Protein AF-A0A2T5U0P4-F1 (afdb_monomer_lite)

Radius of gyration: 14.11 Å; chains: 1; bounding box: 39×21×44 Å

Secondary structure (DSSP, 8-state):
-HHHHHHHHHHHHHHHH--HHHHHHHHHHHHHSEEEHHHHHHHHHHHS--SSPPTT--HHHHHHHHHHTTSEEEEE-TTS-EEEEE-HHHHHHHHHHHHTT--S----

Organism: NCBI:txid185950

pLDDT: mean 82.93, std 9.9, range [53.56, 93.88]

Foldseek 3Di:
DVVVVVLLVLLVVCVVPAALLLLVVLVVLVVVQKAFPVVSVVSCVVRVDDDDDDPCSDSCNNVCSCVVSQQKDWDADPVRTIMIHGDPSNVVSNVSCVVVVPDSDGHD

Sequence (108 aa):
MAAVQAMLARHEQHYRIIYGSQLAFLRHLNVAIVAPVQNARYFFDTFGTKPPPIPTYTYENWLSFLINTFDIEKYVAPDGQEMFRLTPTGKAFLMWATEQSVPDQKPF

Structure (mmCIF, N/CA/C/O backbone):
data_AF-A0A2T5U0P4-F1
#
_entry.id   AF-A0A2T5U0P4-F1
#
loop_
_atom_site.group_PDB
_atom_site.id
_atom_site.type_symbol
_atom_site.label_atom_id
_atom_site.label_alt_id
_atom_site.label_comp_id
_atom_site.label_asym_id
_atom_site.label_entity_id
_atom_site.label_seq_id
_atom_site.pdbx_PDB_ins_code
_atom_site.Cartn_x
_atom_site.Cartn_y
_atom_site.Cartn_z
_atom_site.occupancy
_atom_site.B_iso_or_equiv
_atom_site.auth_seq_id
_atom_site.auth_comp_id
_atom_site.auth_asym_id
_atom_site.auth_atom_id
_atom_site.pdbx_PDB_model_num
ATOM 1 N N . MET A 1 1 ? -8.289 7.506 -25.149 1.00 62.62 1 MET A N 1
ATOM 2 C CA . MET A 1 1 ? -7.131 6.579 -25.110 1.00 62.62 1 MET A CA 1
ATOM 3 C C . MET A 1 1 ? -5.932 7.129 -24.328 1.00 62.62 1 MET A C 1
ATOM 5 O O . MET A 1 1 ? -5.339 6.359 -23.587 1.00 62.62 1 MET A O 1
ATOM 9 N N . ALA A 1 2 ? -5.609 8.430 -24.390 1.00 75.50 2 ALA A N 1
ATOM 10 C CA . ALA A 1 2 ? -4.471 9.011 -23.651 1.00 75.50 2 ALA A CA 1
ATOM 11 C C . ALA A 1 2 ? -4.543 8.864 -22.111 1.00 75.50 2 ALA A C 1
ATOM 13 O O . ALA A 1 2 ? -3.536 8.560 -21.481 1.00 75.50 2 ALA A O 1
ATOM 14 N N . ALA A 1 3 ? -5.728 9.009 -21.505 1.00 77.44 3 ALA A N 1
ATOM 15 C CA . ALA A 1 3 ? -5.894 8.912 -20.048 1.00 77.44 3 ALA A CA 1
ATOM 16 C C . ALA A 1 3 ? -5.589 7.509 -19.483 1.00 77.44 3 ALA A C 1
ATOM 18 O O . ALA A 1 3 ? -4.978 7.390 -18.425 1.00 77.44 3 ALA A O 1
ATOM 19 N N . VAL A 1 4 ? -5.961 6.450 -20.213 1.00 79.25 4 VAL A N 1
ATOM 20 C CA . VAL A 1 4 ? -5.679 5.060 -19.812 1.00 79.25 4 VAL A CA 1
ATOM 21 C C . VAL A 1 4 ? -4.175 4.790 -19.857 1.00 79.25 4 VAL A C 1
ATOM 23 O O . VAL A 1 4 ? -3.624 4.234 -18.916 1.00 79.25 4 VAL A O 1
ATOM 26 N N . GLN A 1 5 ? -3.491 5.253 -20.906 1.00 80.00 5 GLN A N 1
ATOM 27 C CA . GLN A 1 5 ? -2.038 5.107 -21.038 1.00 80.00 5 GLN A CA 1
ATOM 28 C C . GLN A 1 5 ? -1.277 5.866 -19.940 1.00 80.00 5 GLN A C 1
ATOM 30 O O . GLN A 1 5 ? -0.333 5.331 -19.364 1.00 80.00 5 GLN A O 1
ATOM 35 N N . ALA A 1 6 ? -1.726 7.073 -19.583 1.00 83.50 6 ALA A N 1
ATOM 36 C CA . ALA A 1 6 ? -1.146 7.832 -18.474 1.00 83.50 6 ALA A CA 1
ATOM 37 C C . ALA A 1 6 ? -1.313 7.115 -17.121 1.00 83.50 6 ALA A C 1
ATOM 39 O O . ALA A 1 6 ? -0.390 7.102 -16.307 1.00 83.50 6 ALA A O 1
ATOM 40 N N . MET A 1 7 ? -2.467 6.481 -16.892 1.00 81.75 7 MET A N 1
ATOM 41 C CA . MET A 1 7 ? -2.719 5.685 -15.688 1.00 81.75 7 MET A CA 1
ATOM 42 C C . MET A 1 7 ? -1.810 4.450 -15.616 1.00 81.75 7 MET A C 1
ATOM 44 O O . MET A 1 7 ? -1.197 4.207 -14.579 1.00 81.75 7 MET A O 1
ATOM 48 N N . LEU A 1 8 ? -1.671 3.705 -16.718 1.00 84.19 8 LEU A N 1
ATOM 49 C CA . LEU A 1 8 ? -0.789 2.534 -16.784 1.00 84.19 8 LEU A CA 1
ATOM 50 C C . LEU A 1 8 ? 0.676 2.912 -16.536 1.00 84.19 8 LEU A C 1
ATOM 52 O O . LEU A 1 8 ? 1.344 2.266 -15.733 1.00 84.19 8 LEU A O 1
ATOM 56 N N . ALA A 1 9 ? 1.153 3.998 -17.152 1.00 85.94 9 ALA A N 1
ATOM 57 C CA . ALA A 1 9 ? 2.508 4.502 -16.935 1.00 85.94 9 ALA A CA 1
ATOM 58 C C . ALA A 1 9 ? 2.753 4.886 -15.466 1.00 85.94 9 ALA A C 1
ATOM 60 O O . ALA A 1 9 ? 3.822 4.616 -14.919 1.00 85.94 9 ALA A O 1
ATOM 61 N N . ARG A 1 10 ? 1.750 5.470 -14.795 1.00 86.31 10 ARG A N 1
ATOM 62 C CA . ARG A 1 10 ? 1.825 5.777 -13.362 1.00 86.31 10 ARG A CA 1
ATOM 63 C C . ARG A 1 10 ? 1.901 4.512 -12.508 1.00 86.31 10 ARG A C 1
ATOM 65 O O . ARG A 1 10 ? 2.723 4.461 -11.598 1.00 86.31 10 ARG A O 1
ATOM 72 N N . HIS A 1 11 ? 1.091 3.493 -12.797 1.00 87.19 11 HIS A N 1
ATOM 73 C CA . HIS A 1 11 ? 1.164 2.219 -12.077 1.00 87.19 11 HIS A CA 1
ATOM 74 C C . HIS A 1 11 ? 2.514 1.530 -12.276 1.00 87.19 11 HIS A C 1
ATOM 76 O O . HIS A 1 11 ? 3.082 1.018 -11.318 1.00 87.19 11 HIS A O 1
ATOM 82 N N . GLU A 1 12 ? 3.079 1.582 -13.481 1.00 86.56 12 GLU A N 1
ATOM 83 C CA . GLU A 1 12 ? 4.413 1.046 -13.734 1.00 86.56 12 GLU A CA 1
ATOM 84 C C . GLU A 1 12 ? 5.490 1.797 -12.936 1.00 86.56 12 GLU A C 1
ATOM 86 O O . GLU A 1 12 ? 6.364 1.174 -12.330 1.00 86.56 12 GLU A O 1
ATOM 91 N N . GLN A 1 13 ? 5.413 3.130 -12.874 1.00 86.69 13 GLN A N 1
ATOM 92 C CA . GLN A 1 13 ? 6.310 3.938 -12.044 1.00 86.69 13 GLN A CA 1
ATOM 93 C C . GLN A 1 13 ? 6.173 3.603 -10.558 1.00 86.69 13 GLN A C 1
ATOM 95 O O . GLN A 1 13 ? 7.187 3.371 -9.904 1.00 86.69 13 GLN A O 1
ATOM 100 N N . HIS A 1 14 ? 4.940 3.522 -10.046 1.00 85.56 14 HIS A N 1
ATOM 101 C CA . HIS A 1 14 ? 4.662 3.107 -8.669 1.00 85.56 14 HIS A CA 1
ATOM 102 C C . HIS A 1 14 ? 5.232 1.717 -8.402 1.00 85.56 14 HIS A C 1
ATOM 104 O O . HIS A 1 14 ? 5.923 1.516 -7.409 1.00 85.56 14 HIS A O 1
ATOM 110 N N . TYR A 1 15 ? 5.026 0.773 -9.321 1.00 85.88 15 TYR A N 1
ATOM 111 C CA . TYR A 1 15 ? 5.585 -0.559 -9.194 1.00 85.88 15 TYR A CA 1
ATOM 112 C C . TYR A 1 15 ? 7.101 -0.499 -9.095 1.00 85.88 15 TYR A C 1
ATOM 114 O O . TYR A 1 15 ? 7.648 -1.093 -8.185 1.00 85.88 15 TYR A O 1
ATOM 122 N N . ARG A 1 16 ? 7.815 0.234 -9.951 1.00 84.75 16 ARG A N 1
ATOM 123 C CA . ARG A 1 16 ? 9.292 0.287 -9.910 1.00 84.75 16 ARG A CA 1
ATOM 124 C C . ARG A 1 16 ? 9.866 0.726 -8.561 1.00 84.75 16 ARG A C 1
ATOM 126 O O . ARG A 1 16 ? 10.961 0.284 -8.230 1.00 84.75 16 ARG A O 1
ATOM 133 N N . ILE A 1 17 ? 9.140 1.551 -7.812 1.00 84.44 17 ILE A N 1
ATOM 134 C CA . ILE A 1 17 ? 9.598 2.124 -6.540 1.00 84.44 17 ILE A CA 1
ATOM 135 C C . ILE A 1 17 ? 8.937 1.496 -5.306 1.00 84.44 17 ILE A C 1
ATOM 137 O O . ILE A 1 17 ? 9.419 1.726 -4.202 1.00 84.44 17 ILE A O 1
ATOM 141 N N . ILE A 1 18 ? 7.855 0.722 -5.474 1.00 85.75 18 ILE A N 1
ATOM 142 C CA . ILE A 1 18 ? 7.209 0.024 -4.362 1.00 85.75 18 ILE A CA 1
ATOM 143 C C . ILE A 1 18 ? 8.034 -1.185 -3.939 1.00 85.75 18 ILE A C 1
ATOM 145 O O . ILE A 1 18 ? 8.534 -1.968 -4.760 1.00 85.75 18 ILE A O 1
ATOM 149 N N . TYR A 1 19 ? 8.093 -1.343 -2.632 1.00 84.94 19 TYR A N 1
ATOM 150 C CA . TYR A 1 19 ? 8.755 -2.430 -1.959 1.00 84.94 19 TYR A CA 1
ATOM 151 C C . TYR A 1 19 ? 7.878 -3.697 -1.889 1.00 84.94 19 TYR A C 1
ATOM 153 O O . TYR A 1 19 ? 6.646 -3.638 -1.917 1.00 84.94 19 TYR A O 1
ATOM 161 N N . GLY A 1 20 ? 8.491 -4.877 -1.809 1.00 83.31 20 GLY A N 1
ATOM 162 C CA . GLY A 1 20 ? 7.800 -6.167 -1.718 1.00 83.31 20 GLY A CA 1
ATOM 163 C C . GLY A 1 20 ? 6.963 -6.278 -0.447 1.00 83.31 20 GLY A C 1
ATOM 164 O O . GLY A 1 20 ? 5.810 -6.707 -0.488 1.00 83.31 20 GLY A O 1
ATOM 165 N N . SER A 1 21 ? 7.502 -5.797 0.672 1.00 85.31 21 SER A N 1
ATOM 166 C CA . SER A 1 21 ? 6.783 -5.680 1.947 1.00 85.31 21 SER A CA 1
ATOM 167 C C . SER A 1 21 ? 5.534 -4.788 1.858 1.00 85.31 21 SER A C 1
ATOM 169 O O . SER A 1 21 ? 4.479 -5.127 2.399 1.00 85.31 21 SER A O 1
ATOM 171 N N . GLN A 1 22 ? 5.627 -3.672 1.130 1.00 88.25 22 GLN A N 1
ATOM 172 C CA . GLN A 1 22 ? 4.512 -2.761 0.859 1.00 88.25 22 GLN A CA 1
ATOM 173 C C . GLN A 1 22 ? 3.452 -3.444 -0.003 1.00 88.25 22 GLN A C 1
ATOM 175 O O . GLN A 1 22 ? 2.272 -3.423 0.339 1.00 88.25 22 GLN A O 1
ATOM 180 N N . LEU A 1 23 ? 3.867 -4.114 -1.082 1.00 88.19 23 LEU A N 1
ATOM 181 C CA . LEU A 1 23 ? 2.962 -4.849 -1.962 1.00 88.19 23 LEU A CA 1
ATOM 182 C C . LEU A 1 23 ? 2.223 -5.973 -1.216 1.00 88.19 23 LEU A C 1
ATOM 184 O O . LEU A 1 23 ? 1.017 -6.149 -1.403 1.00 88.19 23 LEU A O 1
ATOM 188 N N . ALA A 1 24 ? 2.917 -6.696 -0.334 1.00 87.00 24 ALA A N 1
ATOM 189 C CA . ALA A 1 24 ? 2.318 -7.719 0.519 1.00 87.00 24 ALA A CA 1
ATOM 190 C C . ALA A 1 24 ? 1.247 -7.128 1.450 1.00 87.00 24 ALA A C 1
ATOM 192 O O . ALA A 1 24 ? 0.150 -7.681 1.562 1.00 87.00 24 ALA A O 1
ATOM 193 N N . PHE A 1 25 ? 1.526 -5.972 2.059 1.00 89.50 25 PHE A N 1
ATOM 194 C CA . PHE A 1 25 ? 0.554 -5.281 2.901 1.00 89.50 25 PHE A CA 1
ATOM 195 C C . PHE A 1 25 ? -0.665 -4.785 2.107 1.00 89.50 25 PHE A C 1
ATOM 197 O O . PHE A 1 25 ? -1.801 -4.995 2.535 1.00 89.50 25 PHE A O 1
ATOM 204 N N . LEU A 1 26 ? -0.467 -4.205 0.917 1.00 90.44 26 LEU A N 1
ATOM 205 C CA . LEU A 1 26 ? -1.570 -3.790 0.043 1.00 90.44 26 LEU A CA 1
ATOM 206 C C . LEU A 1 26 ? -2.487 -4.972 -0.306 1.00 90.44 26 LEU A C 1
ATOM 208 O O . LEU A 1 26 ? -3.711 -4.860 -0.235 1.00 90.44 26 LEU A O 1
ATOM 212 N N . ARG A 1 27 ? -1.916 -6.137 -0.627 1.00 88.31 27 ARG A N 1
ATOM 213 C CA . ARG A 1 27 ? -2.696 -7.353 -0.905 1.00 88.31 27 ARG A CA 1
ATOM 214 C C . ARG A 1 27 ? -3.436 -7.871 0.318 1.00 88.31 27 ARG A C 1
ATOM 216 O O . ARG A 1 27 ? -4.581 -8.297 0.187 1.00 88.31 27 ARG A O 1
ATOM 223 N N . HIS A 1 28 ? -2.824 -7.795 1.499 1.00 89.06 28 HIS A N 1
ATOM 224 C CA . HIS A 1 28 ? -3.513 -8.112 2.745 1.00 89.06 28 HIS A CA 1
ATOM 225 C C . HIS A 1 28 ? -4.744 -7.221 2.937 1.00 89.06 28 HIS A C 1
ATOM 227 O O . HIS A 1 28 ? -5.826 -7.739 3.201 1.00 89.06 28 HIS A O 1
ATOM 233 N N . LEU A 1 29 ? -4.619 -5.911 2.709 1.00 90.00 29 LEU A N 1
ATOM 234 C CA . LEU A 1 29 ? -5.754 -4.986 2.759 1.00 90.00 29 LEU A CA 1
ATOM 235 C C . LEU A 1 29 ? -6.814 -5.282 1.691 1.00 90.00 29 LEU A C 1
ATOM 237 O O . LEU A 1 29 ? -7.998 -5.081 1.942 1.00 90.00 29 LEU A O 1
ATOM 241 N N . ASN A 1 30 ? -6.421 -5.782 0.517 1.00 88.56 30 ASN A N 1
ATOM 242 C CA . ASN A 1 30 ? -7.376 -6.182 -0.517 1.00 88.56 30 ASN A CA 1
ATOM 243 C C . ASN A 1 30 ? -8.251 -7.366 -0.079 1.00 88.56 30 ASN A C 1
ATOM 245 O O . ASN A 1 30 ? -9.432 -7.405 -0.408 1.00 88.56 30 ASN A O 1
ATOM 249 N N . VAL A 1 31 ? -7.681 -8.312 0.675 1.00 85.81 31 VAL A N 1
ATOM 250 C CA . VAL A 1 31 ? -8.401 -9.489 1.190 1.00 85.81 31 VAL A CA 1
ATOM 251 C C . VAL A 1 31 ? -9.189 -9.153 2.455 1.00 85.81 31 VAL A C 1
ATOM 253 O O . VAL A 1 31 ? -10.358 -9.507 2.568 1.00 85.81 31 VAL A O 1
ATOM 256 N N . ALA A 1 32 ? -8.561 -8.460 3.406 1.00 81.25 32 ALA A N 1
ATOM 257 C CA . ALA A 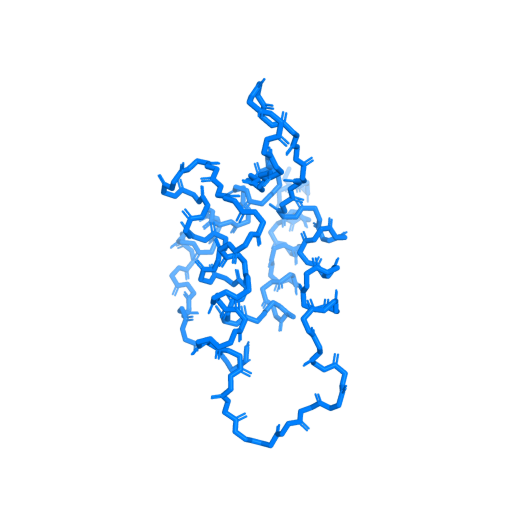1 32 ? -9.154 -8.130 4.699 1.00 81.25 32 ALA A CA 1
ATOM 258 C C . ALA A 1 32 ? -10.152 -6.961 4.628 1.00 81.25 32 ALA A C 1
ATOM 260 O O . ALA A 1 32 ? -10.877 -6.721 5.591 1.00 81.25 32 ALA A O 1
ATOM 261 N N . ILE A 1 33 ? -10.192 -6.227 3.505 1.00 79.88 33 ILE A N 1
ATOM 262 C CA . ILE A 1 33 ? -10.902 -4.953 3.283 1.00 79.88 33 ILE A CA 1
ATOM 263 C C . ILE A 1 33 ? -10.296 -3.804 4.107 1.00 79.88 33 ILE A C 1
ATOM 265 O O . ILE A 1 33 ? -10.109 -2.700 3.588 1.00 79.88 33 ILE A O 1
ATOM 269 N N . VAL A 1 34 ? -9.964 -4.069 5.372 1.00 85.94 34 VAL A N 1
ATOM 270 C CA . VAL A 1 34 ? -9.377 -3.146 6.345 1.00 85.94 34 VAL A CA 1
ATOM 271 C C . VAL A 1 34 ? -8.404 -3.899 7.262 1.00 85.94 34 VAL A C 1
ATOM 273 O O . VAL A 1 34 ? -8.579 -5.092 7.497 1.00 85.94 34 VAL A O 1
ATOM 276 N N . ALA A 1 35 ? -7.390 -3.228 7.811 1.00 88.00 35 ALA A N 1
ATOM 277 C CA . ALA A 1 35 ? -6.506 -3.819 8.822 1.00 88.00 35 ALA A CA 1
ATOM 278 C C . ALA A 1 35 ? -6.107 -2.799 9.897 1.00 88.00 35 ALA A C 1
ATOM 280 O O . ALA A 1 35 ? -5.884 -1.638 9.556 1.00 88.00 35 ALA A O 1
ATOM 281 N N . PRO A 1 36 ? -5.950 -3.203 11.169 1.00 86.81 36 PRO A N 1
ATOM 282 C CA . PRO A 1 36 ? -5.408 -2.335 12.209 1.00 86.81 36 PRO A CA 1
ATOM 283 C C . PRO A 1 36 ? -4.051 -1.750 11.827 1.00 86.81 36 PRO A C 1
ATOM 285 O O . PRO A 1 36 ? -3.226 -2.432 11.216 1.00 86.81 36 PRO A O 1
ATOM 288 N N . VAL A 1 37 ? -3.769 -0.525 12.276 1.00 82.75 37 VAL A N 1
ATOM 289 C CA . VAL A 1 37 ? -2.450 0.110 12.076 1.00 82.75 37 VAL A CA 1
ATOM 290 C C . VAL A 1 37 ? -1.307 -0.778 12.576 1.00 82.75 37 VAL A C 1
ATOM 292 O O . VAL A 1 37 ? -0.246 -0.841 11.961 1.00 82.75 37 VAL A O 1
ATOM 295 N N . GLN A 1 38 ? -1.545 -1.521 13.657 1.00 82.44 38 GLN A N 1
ATOM 296 C CA . GLN A 1 38 ? -0.578 -2.442 14.255 1.00 82.44 38 GLN A CA 1
ATOM 297 C C . GLN A 1 38 ? -0.162 -3.574 13.299 1.00 82.44 38 GLN A C 1
ATOM 299 O O . GLN A 1 38 ? 0.987 -4.010 13.337 1.00 82.44 38 GLN A O 1
ATOM 304 N N . ASN A 1 39 ? -1.045 -4.003 12.388 1.00 84.19 39 ASN A N 1
ATOM 305 C CA . ASN A 1 39 ? -0.723 -5.045 11.411 1.00 84.19 39 ASN A CA 1
ATOM 306 C C . ASN A 1 39 ? 0.295 -4.557 10.378 1.00 84.19 39 ASN A C 1
ATOM 308 O O . ASN A 1 39 ? 1.098 -5.354 9.907 1.00 84.19 39 ASN A O 1
ATOM 312 N N . ALA A 1 40 ? 0.313 -3.264 10.041 1.00 85.88 40 ALA A N 1
ATOM 313 C CA . ALA A 1 40 ? 1.265 -2.719 9.072 1.00 85.88 40 ALA A CA 1
ATOM 314 C C . ALA A 1 40 ? 2.721 -2.939 9.521 1.00 85.88 40 ALA A C 1
ATOM 316 O O . ALA A 1 40 ? 3.590 -3.261 8.709 1.00 85.88 40 ALA A O 1
ATOM 317 N N . ARG A 1 41 ? 2.970 -2.857 10.834 1.00 87.06 41 ARG A N 1
ATOM 318 C CA . ARG A 1 41 ? 4.289 -3.094 11.423 1.00 87.06 41 ARG A CA 1
ATOM 319 C C . ARG A 1 41 ? 4.782 -4.525 11.204 1.00 87.06 41 ARG A C 1
ATOM 321 O O . ARG A 1 41 ? 5.940 -4.714 10.847 1.00 87.06 41 ARG A O 1
ATOM 328 N N . TYR A 1 42 ? 3.892 -5.511 11.324 1.00 86.94 42 TYR A N 1
ATOM 329 C CA . TYR A 1 42 ? 4.217 -6.912 11.050 1.00 86.94 42 TYR A CA 1
ATOM 330 C C . TYR A 1 42 ? 4.759 -7.107 9.627 1.00 86.94 42 TYR A C 1
ATOM 332 O O . TYR A 1 42 ? 5.744 -7.821 9.440 1.00 86.94 42 TYR A O 1
ATOM 340 N N . PHE A 1 43 ? 4.165 -6.449 8.625 1.00 85.56 43 PHE A N 1
ATOM 341 C CA . PHE A 1 43 ? 4.631 -6.558 7.240 1.00 85.56 43 PHE A CA 1
ATOM 342 C C . PHE A 1 43 ? 5.993 -5.898 7.030 1.00 85.56 43 PHE A C 1
ATOM 344 O O . PHE A 1 43 ? 6.847 -6.468 6.350 1.00 85.56 43 PHE A O 1
ATOM 351 N N . PHE A 1 44 ? 6.214 -4.734 7.642 1.00 84.81 44 PHE A N 1
ATOM 352 C CA . PHE A 1 44 ? 7.514 -4.073 7.616 1.00 84.81 44 PHE A CA 1
ATOM 353 C C . PHE A 1 44 ? 8.614 -4.960 8.216 1.00 84.81 44 PHE A C 1
ATOM 355 O O . PHE A 1 44 ? 9.631 -5.185 7.568 1.00 84.81 44 PHE A O 1
ATOM 362 N N . ASP A 1 45 ? 8.398 -5.525 9.406 1.00 82.00 45 ASP A N 1
ATOM 363 C CA . ASP A 1 45 ? 9.429 -6.319 10.086 1.00 82.00 45 ASP A CA 1
ATOM 364 C C . ASP A 1 45 ? 9.664 -7.684 9.395 1.00 82.00 45 ASP A C 1
ATOM 366 O O . ASP A 1 45 ? 10.807 -8.121 9.252 1.00 82.00 45 ASP A O 1
ATOM 370 N N . THR A 1 46 ? 8.598 -8.343 8.917 1.00 76.56 46 THR A N 1
ATOM 371 C CA . THR A 1 46 ? 8.659 -9.701 8.329 1.00 76.56 46 THR A CA 1
ATOM 372 C C . THR A 1 46 ? 9.228 -9.715 6.913 1.00 76.56 46 THR A C 1
ATOM 374 O O . THR A 1 46 ? 9.938 -10.646 6.536 1.00 76.56 46 THR A O 1
ATOM 377 N N . PHE A 1 47 ? 8.908 -8.698 6.111 1.00 68.31 47 PHE A N 1
ATOM 378 C CA . PHE A 1 47 ? 9.277 -8.657 4.694 1.00 68.31 47 PHE A CA 1
ATOM 379 C C . PHE A 1 47 ? 10.340 -7.595 4.379 1.00 68.31 47 PHE A C 1
ATOM 381 O O . PHE A 1 47 ? 10.927 -7.633 3.302 1.00 68.31 47 PHE A O 1
ATOM 388 N N . GLY A 1 48 ? 10.623 -6.671 5.305 1.00 59.56 48 GLY A N 1
ATOM 389 C CA . GLY A 1 48 ? 11.550 -5.552 5.114 1.00 59.56 48 GLY A CA 1
ATOM 390 C C . GLY A 1 48 ? 13.026 -5.846 5.395 1.00 59.56 48 GLY A C 1
ATOM 391 O O . GLY A 1 48 ? 13.832 -4.921 5.381 1.00 59.56 48 GLY A O 1
ATOM 392 N N . THR A 1 49 ? 13.423 -7.096 5.647 1.00 55.72 49 THR A N 1
ATOM 393 C CA . THR A 1 49 ? 14.814 -7.424 6.002 1.00 55.72 49 THR A CA 1
ATOM 394 C C . THR A 1 49 ? 15.438 -8.486 5.093 1.00 55.72 49 THR A C 1
ATOM 396 O O . THR A 1 49 ? 15.281 -9.692 5.251 1.00 55.72 49 THR A O 1
ATOM 399 N N . LYS A 1 50 ? 16.260 -8.014 4.157 1.00 57.94 50 LYS A N 1
ATOM 400 C CA . LYS A 1 50 ? 17.469 -8.696 3.656 1.00 57.94 50 LYS A CA 1
ATOM 401 C C . LYS A 1 50 ? 18.614 -7.659 3.618 1.00 57.94 50 LYS A C 1
ATOM 403 O O . LYS A 1 50 ? 18.371 -6.467 3.471 1.00 57.94 50 LYS A O 1
ATOM 408 N N . PRO A 1 51 ? 19.863 -8.068 3.841 1.00 57.78 51 PRO A N 1
ATOM 409 C CA . PRO A 1 51 ? 20.982 -7.134 3.945 1.00 57.78 51 PRO A CA 1
ATOM 410 C C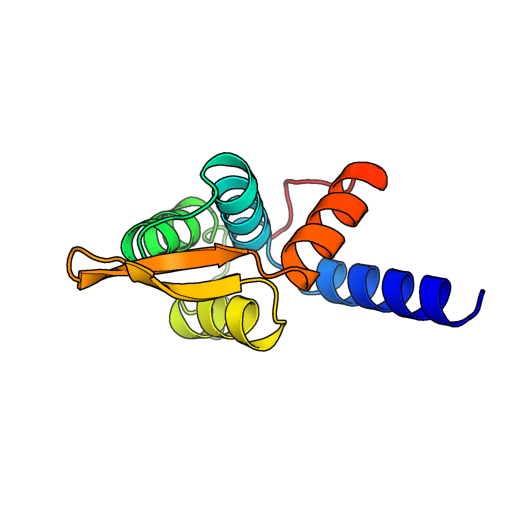 . PRO A 1 51 ? 21.438 -6.580 2.578 1.00 57.78 51 PRO A C 1
ATOM 412 O O . PRO A 1 51 ? 21.269 -7.265 1.565 1.00 57.78 51 PRO A O 1
ATOM 415 N N . PRO A 1 52 ? 22.090 -5.395 2.551 1.00 53.56 52 PRO A N 1
ATOM 416 C CA . PRO A 1 52 ? 22.412 -4.525 3.690 1.00 53.56 52 PRO A CA 1
ATOM 417 C C . PRO A 1 52 ? 21.292 -3.511 4.026 1.00 53.56 52 PRO A C 1
ATOM 419 O O . PRO A 1 52 ? 20.525 -3.131 3.143 1.00 53.56 52 PRO A O 1
ATOM 422 N N . PRO A 1 53 ? 21.201 -3.044 5.289 1.00 58.72 53 PRO A N 1
ATOM 423 C CA . PRO A 1 53 ? 20.194 -2.072 5.711 1.00 58.72 53 PRO A CA 1
ATOM 424 C C . PRO A 1 53 ? 20.397 -0.733 4.994 1.00 58.72 53 PRO A C 1
ATOM 426 O O . PRO A 1 53 ? 21.426 -0.077 5.155 1.00 58.72 53 PRO A O 1
ATOM 429 N N . ILE A 1 54 ? 19.404 -0.321 4.207 1.00 62.69 54 ILE A N 1
ATOM 430 C CA . ILE A 1 54 ? 19.353 1.012 3.605 1.00 62.69 54 ILE A CA 1
ATOM 431 C C . ILE A 1 54 ? 18.938 1.989 4.722 1.00 62.69 54 ILE A C 1
ATOM 433 O O . ILE A 1 54 ? 17.839 1.844 5.252 1.00 62.69 54 ILE A O 1
ATOM 437 N N . PRO A 1 55 ? 19.758 2.989 5.099 1.00 61.22 55 PRO A N 1
ATOM 438 C CA . PRO A 1 55 ? 19.483 3.863 6.250 1.00 61.22 55 PRO A CA 1
ATOM 439 C C . PRO A 1 55 ? 18.158 4.631 6.171 1.00 61.22 55 PRO A C 1
ATOM 441 O O . PRO A 1 55 ? 17.599 5.025 7.189 1.00 61.22 55 PRO A O 1
ATOM 444 N N . THR A 1 56 ? 17.649 4.855 4.961 1.00 69.56 56 THR A N 1
ATOM 445 C CA . THR A 1 56 ? 16.381 5.549 4.712 1.00 69.56 56 THR A CA 1
ATOM 446 C C . THR A 1 56 ? 15.165 4.626 4.796 1.00 69.56 56 THR A C 1
ATOM 448 O O . THR A 1 56 ? 14.034 5.108 4.733 1.00 69.56 56 THR A O 1
ATOM 451 N N . TYR A 1 57 ? 15.364 3.318 4.956 1.00 76.62 57 TYR A N 1
ATOM 452 C CA . TYR A 1 57 ? 14.297 2.328 5.026 1.00 76.62 57 TYR A CA 1
ATOM 453 C C . TYR A 1 57 ? 13.801 2.144 6.468 1.00 76.62 57 TYR A C 1
ATOM 455 O O . TYR A 1 57 ? 14.042 1.130 7.121 1.00 76.62 57 TYR A O 1
ATOM 463 N N . THR A 1 58 ? 13.133 3.175 6.984 1.00 85.44 58 THR A N 1
ATOM 464 C CA . THR A 1 58 ? 12.458 3.143 8.288 1.00 85.44 58 THR A CA 1
ATOM 465 C C . THR A 1 58 ? 10.979 2.799 8.126 1.00 85.44 58 THR A C 1
ATOM 467 O O . THR A 1 58 ? 10.408 2.983 7.048 1.00 85.44 58 THR A O 1
ATOM 470 N N . TYR A 1 59 ? 10.335 2.340 9.204 1.00 86.44 59 TYR A N 1
ATOM 471 C CA . TYR A 1 59 ? 8.893 2.076 9.209 1.00 86.44 59 TYR A CA 1
ATOM 472 C C . TYR A 1 59 ? 8.093 3.331 8.836 1.00 86.44 59 TYR A C 1
ATOM 474 O O . TYR A 1 59 ? 7.127 3.266 8.081 1.00 86.44 59 TYR A O 1
ATOM 482 N N . GLU A 1 60 ? 8.530 4.492 9.317 1.00 88.44 60 GLU A N 1
ATOM 483 C CA . GLU A 1 60 ? 7.881 5.776 9.074 1.00 88.44 60 GLU A CA 1
ATOM 484 C C . GLU A 1 60 ? 7.953 6.155 7.595 1.00 88.44 60 GLU A C 1
ATOM 486 O O . GLU A 1 60 ? 6.943 6.563 7.026 1.00 88.44 60 GLU A O 1
ATOM 491 N N . ASN A 1 61 ? 9.106 5.968 6.947 1.00 86.75 61 ASN A N 1
ATOM 492 C CA . ASN A 1 61 ? 9.264 6.232 5.516 1.00 86.75 61 ASN A CA 1
ATOM 493 C C . ASN A 1 61 ? 8.497 5.212 4.668 1.00 86.75 61 ASN A C 1
ATOM 495 O O . ASN A 1 61 ? 7.846 5.583 3.693 1.00 86.75 61 ASN A O 1
ATOM 499 N N . TRP A 1 62 ? 8.527 3.941 5.070 1.00 88.19 62 TRP A N 1
ATOM 500 C CA . TRP A 1 62 ? 7.771 2.858 4.446 1.00 88.19 62 TRP A CA 1
ATOM 501 C C . TRP A 1 62 ? 6.263 3.128 4.469 1.00 88.19 62 TRP A C 1
ATOM 503 O O . TRP A 1 62 ? 5.590 2.982 3.447 1.00 88.19 62 TRP A O 1
ATOM 513 N N . LEU A 1 63 ? 5.740 3.572 5.613 1.00 89.44 63 LEU A N 1
ATOM 514 C CA . LEU A 1 63 ? 4.324 3.876 5.786 1.00 89.44 63 LEU A CA 1
ATOM 515 C C . LEU A 1 63 ? 3.947 5.184 5.087 1.00 89.44 63 LEU A C 1
ATOM 517 O O . LEU A 1 63 ? 2.926 5.248 4.404 1.00 89.44 63 LEU A O 1
ATOM 521 N N . SER A 1 64 ? 4.784 6.215 5.224 1.00 89.31 64 SER A N 1
ATOM 522 C CA . SER A 1 64 ? 4.569 7.512 4.575 1.00 89.31 64 SER A CA 1
ATOM 523 C C . SER A 1 64 ? 4.519 7.366 3.065 1.00 89.31 64 SER A C 1
ATOM 525 O O . SER A 1 64 ? 3.698 8.014 2.430 1.00 89.31 64 SER A O 1
ATOM 527 N N . PHE A 1 65 ? 5.341 6.489 2.484 1.00 88.62 65 PHE A N 1
ATOM 528 C CA . PHE A 1 65 ? 5.263 6.170 1.066 1.00 88.62 65 PHE A CA 1
ATOM 529 C C . PHE A 1 65 ? 3.858 5.688 0.683 1.00 88.62 65 PHE A C 1
ATOM 531 O O . PHE A 1 65 ? 3.235 6.313 -0.164 1.00 88.62 65 PHE A O 1
ATOM 538 N N . LEU A 1 66 ? 3.328 4.659 1.354 1.00 89.38 66 LEU A N 1
ATOM 539 C CA . LEU A 1 66 ? 2.020 4.067 1.034 1.00 89.38 66 LEU A CA 1
ATOM 540 C C . LEU A 1 66 ? 0.855 5.061 1.150 1.00 89.38 66 LEU A C 1
ATOM 542 O O . 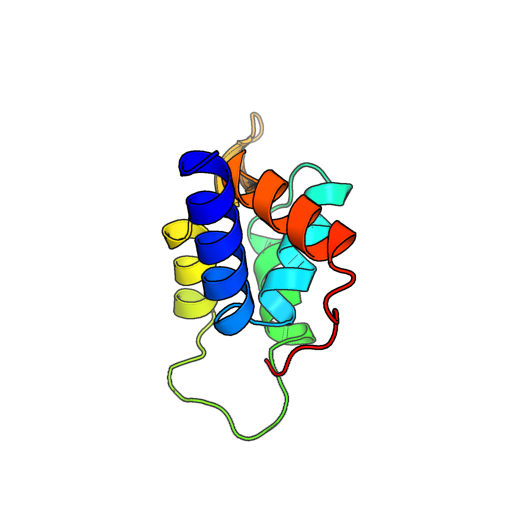LEU A 1 66 ? -0.109 5.001 0.384 1.00 89.38 66 LEU A O 1
ATOM 546 N N . ILE A 1 67 ? 0.935 5.961 2.130 1.00 90.69 67 ILE A N 1
ATOM 547 C CA . ILE A 1 67 ? -0.069 7.007 2.344 1.00 90.69 67 ILE A CA 1
ATOM 548 C C . ILE A 1 67 ? 0.078 8.104 1.276 1.00 90.69 67 ILE A C 1
ATOM 550 O O . ILE A 1 67 ? -0.909 8.505 0.661 1.00 90.69 67 ILE A O 1
ATOM 554 N N . ASN A 1 68 ? 1.304 8.564 1.006 1.00 86.81 68 ASN A N 1
ATOM 555 C CA . ASN A 1 68 ? 1.576 9.665 0.076 1.00 86.81 68 ASN A CA 1
ATOM 556 C C . ASN A 1 68 ? 1.391 9.275 -1.398 1.00 86.81 68 ASN A C 1
ATOM 558 O O . ASN A 1 68 ? 1.080 10.136 -2.221 1.00 86.81 68 ASN A O 1
ATOM 562 N N . THR A 1 69 ? 1.5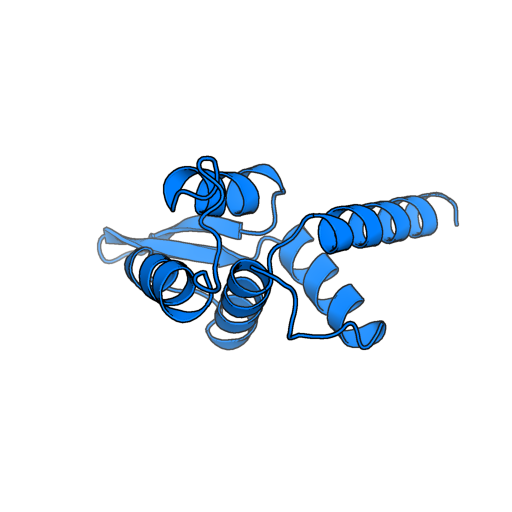54 7.998 -1.756 1.00 82.69 69 THR A N 1
ATOM 563 C CA . THR A 1 69 ? 1.243 7.487 -3.103 1.00 82.69 69 THR A CA 1
ATOM 564 C C . THR A 1 69 ? -0.252 7.293 -3.339 1.00 82.69 69 THR A C 1
ATOM 566 O O . THR A 1 69 ? -0.652 6.992 -4.466 1.00 82.69 69 THR A O 1
ATOM 569 N N . PHE A 1 70 ? -1.079 7.555 -2.320 1.00 77.50 70 PHE A N 1
ATOM 570 C CA . PHE A 1 70 ? -2.519 7.323 -2.291 1.00 77.50 70 PHE A CA 1
ATOM 571 C C . PHE A 1 70 ? -2.902 5.846 -2.403 1.00 77.50 70 PHE A C 1
ATOM 573 O O . PHE A 1 70 ? -4.007 5.565 -2.852 1.00 77.50 70 PHE A O 1
ATOM 580 N N . ASP A 1 71 ? -2.057 4.889 -2.019 1.00 85.62 71 ASP A N 1
ATOM 581 C CA . ASP A 1 71 ? -2.421 3.467 -2.116 1.00 85.62 71 ASP A CA 1
ATOM 582 C C . ASP A 1 71 ? -3.278 3.012 -0.923 1.00 85.62 71 ASP A C 1
ATOM 584 O O . ASP A 1 71 ? -4.199 2.203 -1.079 1.00 85.62 71 ASP A O 1
ATOM 588 N N . ILE A 1 72 ? -3.041 3.593 0.257 1.00 92.38 72 ILE A N 1
ATOM 589 C CA . ILE A 1 72 ? -3.836 3.356 1.469 1.00 92.38 72 ILE A CA 1
ATOM 590 C C . ILE A 1 72 ? -4.304 4.666 2.099 1.00 92.38 72 ILE A C 1
ATOM 592 O O . ILE A 1 72 ? -3.699 5.719 1.914 1.00 92.38 72 ILE A O 1
ATOM 596 N N . GLU A 1 73 ? -5.347 4.583 2.916 1.00 92.81 73 GLU A N 1
ATOM 597 C CA . GLU A 1 73 ? -5.763 5.664 3.804 1.00 92.81 73 GLU A CA 1
ATOM 598 C C . GLU A 1 73 ? -6.052 5.146 5.212 1.00 92.81 73 GLU A C 1
ATOM 600 O O . GLU A 1 73 ? -6.434 3.986 5.409 1.00 92.81 73 GLU A O 1
ATOM 605 N N . LYS A 1 74 ? -5.852 6.026 6.194 1.00 92.62 74 LYS A N 1
ATOM 606 C CA . LYS A 1 74 ? -6.137 5.772 7.604 1.00 92.62 74 LYS A CA 1
ATOM 607 C C . LYS A 1 74 ? -7.551 6.242 7.930 1.00 92.62 74 LYS A C 1
ATOM 609 O O . LYS A 1 74 ? -7.939 7.337 7.531 1.00 92.62 74 LYS A O 1
ATOM 614 N N . TYR A 1 75 ? -8.297 5.455 8.690 1.00 90.25 75 TYR A N 1
ATOM 615 C CA . TYR A 1 75 ? -9.590 5.857 9.233 1.00 90.25 75 TYR A CA 1
ATOM 616 C C . TYR A 1 75 ? -9.766 5.316 10.657 1.00 90.25 75 TYR A C 1
ATOM 618 O O . TYR A 1 75 ? -9.051 4.406 11.077 1.00 90.25 75 TYR A O 1
ATOM 626 N N . VAL A 1 76 ? -10.702 5.894 11.408 1.00 92.44 76 VAL A N 1
ATOM 627 C CA . VAL A 1 76 ? -11.043 5.449 12.765 1.00 92.44 76 VAL A CA 1
ATOM 628 C C . VAL A 1 76 ? -12.339 4.647 12.692 1.00 92.44 76 VAL A C 1
ATOM 630 O O . VAL A 1 76 ? -13.343 5.135 12.171 1.00 92.44 76 VAL A O 1
ATOM 633 N N . ALA A 1 77 ? -12.303 3.399 13.149 1.00 90.62 77 ALA A N 1
ATOM 634 C CA . ALA A 1 77 ? -13.472 2.536 13.232 1.00 90.62 77 ALA A CA 1
ATOM 635 C C . ALA A 1 77 ? -14.424 2.989 14.363 1.00 90.62 77 ALA A C 1
ATOM 637 O O . ALA A 1 77 ? -14.019 3.754 15.240 1.00 90.62 77 ALA A O 1
ATOM 638 N N . PRO A 1 78 ? -15.699 2.546 14.368 1.00 92.00 78 PRO A N 1
ATOM 639 C CA . PRO A 1 78 ? -16.676 2.964 15.382 1.00 92.00 78 PRO A CA 1
ATOM 640 C C . PRO A 1 78 ? -16.286 2.640 16.833 1.00 92.00 78 PRO A C 1
ATOM 642 O O . PRO A 1 78 ? -16.777 3.287 17.752 1.00 92.00 78 PRO A O 1
ATOM 645 N N . ASP A 1 79 ? -15.410 1.657 17.040 1.00 92.75 79 ASP A N 1
ATOM 646 C CA . ASP A 1 79 ? -14.849 1.268 18.340 1.00 92.75 79 ASP A CA 1
ATOM 647 C C . ASP A 1 79 ? -13.633 2.116 18.767 1.00 92.75 79 ASP A C 1
ATOM 649 O O . ASP A 1 79 ? -13.044 1.877 19.820 1.00 92.75 79 ASP A O 1
ATOM 653 N N . GLY A 1 80 ? -13.255 3.118 17.966 1.00 91.69 80 GLY A N 1
ATOM 654 C CA . GLY A 1 80 ? -12.102 3.982 18.202 1.00 91.69 80 GLY A CA 1
ATOM 655 C C . GLY A 1 80 ? -10.776 3.418 17.686 1.00 91.69 80 GLY A C 1
ATOM 656 O O . GLY A 1 80 ? -9.749 4.083 17.830 1.00 91.69 80 GLY A O 1
ATOM 657 N N . GLN A 1 81 ? -10.762 2.230 17.071 1.00 92.31 81 GLN A N 1
ATOM 658 C CA . GLN A 1 81 ? -9.537 1.638 16.546 1.00 92.31 81 GLN A CA 1
ATOM 659 C C . GLN A 1 81 ? -9.091 2.321 15.248 1.00 92.31 81 GLN A C 1
ATOM 661 O O . GLN A 1 81 ? -9.874 2.535 14.322 1.00 92.31 81 GLN A O 1
ATOM 666 N N . GLU A 1 82 ? -7.799 2.631 15.147 1.00 92.31 82 GLU A N 1
ATOM 667 C CA . GLU A 1 82 ? -7.211 3.123 13.905 1.00 92.31 82 GLU A CA 1
ATOM 668 C C . GLU A 1 82 ? -6.955 1.973 12.927 1.00 92.31 82 GLU A C 1
ATOM 670 O O . GLU A 1 82 ? -6.263 0.995 13.235 1.00 92.31 82 GLU A O 1
ATOM 675 N N . MET A 1 83 ? -7.475 2.132 11.717 1.00 92.69 83 MET A N 1
ATOM 676 C CA . MET A 1 83 ? -7.474 1.126 10.667 1.00 92.69 83 MET A CA 1
ATOM 677 C C . MET A 1 83 ? -6.924 1.720 9.369 1.00 92.69 83 MET A C 1
ATOM 679 O O . MET A 1 83 ? -7.080 2.908 9.08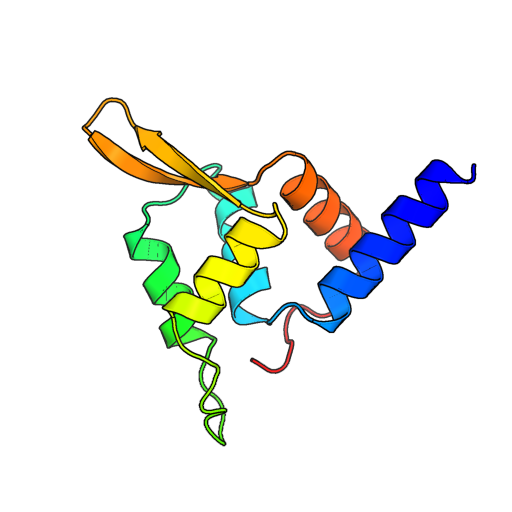6 1.00 92.69 83 MET A O 1
ATOM 683 N N . PHE A 1 84 ? -6.308 0.878 8.553 1.00 93.88 84 PHE A N 1
ATOM 684 C CA . PHE A 1 84 ? -5.950 1.163 7.175 1.00 93.88 84 PHE A CA 1
ATOM 685 C C . PHE A 1 84 ? -6.918 0.478 6.223 1.00 93.88 84 PHE A C 1
ATOM 687 O O . PHE A 1 84 ? -7.400 -0.622 6.495 1.00 93.88 84 PHE A O 1
ATOM 694 N N . ARG A 1 85 ? -7.161 1.109 5.077 1.00 92.88 85 ARG A N 1
ATOM 695 C CA . ARG A 1 85 ? -7.861 0.505 3.940 1.00 92.88 85 ARG A CA 1
AT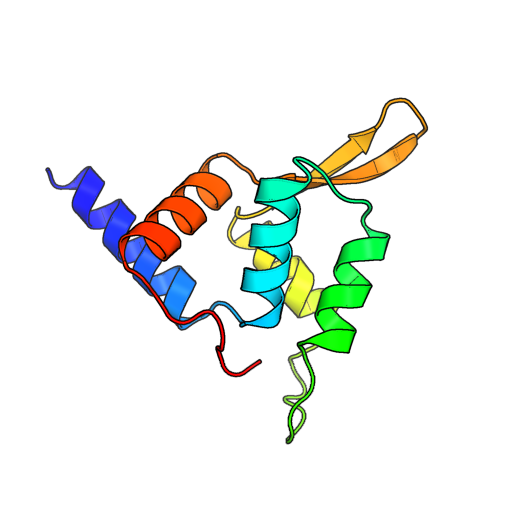OM 696 C C . ARG A 1 85 ? -7.237 0.957 2.629 1.00 92.88 85 ARG A C 1
ATOM 698 O O . ARG A 1 85 ? -6.593 2.002 2.583 1.00 92.88 85 ARG A O 1
ATOM 705 N N . LEU A 1 86 ? -7.460 0.193 1.564 1.00 92.75 86 LEU A N 1
ATOM 706 C CA . LEU A 1 86 ? -7.071 0.620 0.220 1.00 92.75 86 LEU A CA 1
ATOM 707 C C . LEU A 1 86 ? -7.957 1.767 -0.257 1.00 92.75 86 LEU A C 1
ATOM 709 O O . LEU A 1 86 ? -9.187 1.692 -0.163 1.00 92.75 86 LEU A O 1
ATOM 713 N N . THR A 1 87 ? -7.337 2.776 -0.856 1.00 92.69 87 THR A N 1
ATOM 714 C CA . THR A 1 87 ? -8.072 3.790 -1.619 1.00 92.69 87 THR A CA 1
ATOM 715 C C . THR A 1 87 ? -8.540 3.202 -2.965 1.00 92.69 87 THR A C 1
ATOM 717 O O . THR A 1 87 ? -8.085 2.125 -3.373 1.00 92.69 87 THR A O 1
ATOM 720 N N . PRO A 1 88 ? -9.403 3.903 -3.726 1.00 90.44 88 PRO A N 1
ATOM 721 C CA . PRO A 1 88 ? -9.701 3.524 -5.108 1.00 90.44 88 PRO A CA 1
ATOM 722 C C . PRO A 1 88 ? -8.449 3.413 -5.996 1.00 90.44 88 PRO A C 1
ATOM 724 O O . PRO A 1 88 ? -8.358 2.493 -6.807 1.00 90.44 88 PRO A O 1
ATOM 727 N N . THR A 1 89 ? -7.467 4.301 -5.810 1.00 89.38 89 THR A N 1
ATOM 728 C CA . THR A 1 89 ? -6.195 4.285 -6.551 1.00 89.38 89 THR A CA 1
ATOM 729 C C . THR A 1 89 ? -5.369 3.050 -6.202 1.00 89.38 89 THR A C 1
ATOM 731 O O . THR A 1 89 ? -4.918 2.352 -7.106 1.00 89.38 89 THR A O 1
ATOM 734 N N . GLY A 1 90 ? -5.241 2.718 -4.913 1.00 90.44 90 GLY A N 1
ATOM 735 C CA . GLY A 1 90 ? -4.509 1.527 -4.475 1.00 90.44 90 GLY A CA 1
ATOM 736 C C . GLY A 1 90 ? -5.141 0.226 -4.972 1.00 90.44 90 GLY A C 1
ATOM 737 O O . GLY A 1 90 ? -4.436 -0.696 -5.383 1.00 90.44 90 GLY A O 1
ATOM 738 N N . LYS A 1 91 ? -6.480 0.162 -5.023 1.00 90.75 91 LYS A N 1
ATOM 739 C CA . LYS A 1 91 ? -7.198 -0.964 -5.644 1.00 90.75 91 LYS A CA 1
ATOM 740 C C . LYS A 1 91 ? -6.889 -1.081 -7.136 1.00 90.75 91 LYS A C 1
ATOM 742 O O . LYS A 1 91 ? -6.574 -2.174 -7.599 1.00 90.75 91 LYS A O 1
ATOM 747 N N . ALA A 1 92 ? -6.939 0.027 -7.877 1.00 90.38 92 ALA A N 1
ATOM 748 C CA . ALA A 1 92 ? -6.628 0.040 -9.307 1.00 90.38 92 ALA A CA 1
ATOM 749 C C . ALA A 1 92 ? -5.172 -0.373 -9.585 1.00 90.38 92 ALA A C 1
ATOM 751 O O . ALA A 1 92 ? -4.913 -1.132 -10.520 1.00 90.38 92 ALA A O 1
ATOM 752 N N . PHE A 1 93 ? -4.235 0.069 -8.744 1.00 90.19 93 PHE A N 1
ATOM 753 C CA . PHE A 1 93 ? -2.836 -0.338 -8.811 1.00 90.19 93 PHE A CA 1
ATOM 754 C C . PHE A 1 93 ? -2.663 -1.848 -8.586 1.00 90.19 93 PHE A C 1
ATOM 756 O O . PHE A 1 93 ? -1.988 -2.511 -9.373 1.00 90.19 93 PHE A O 1
ATOM 763 N N . LEU A 1 94 ? -3.305 -2.421 -7.560 1.00 89.56 94 LEU A N 1
ATOM 764 C CA . LEU A 1 94 ? -3.242 -3.864 -7.301 1.00 89.56 94 LEU A CA 1
ATOM 765 C C . LEU A 1 94 ? -3.890 -4.704 -8.403 1.00 89.56 94 LEU A C 1
ATOM 767 O O . LEU A 1 94 ? -3.360 -5.764 -8.741 1.00 89.56 94 LEU A O 1
ATOM 771 N N . MET A 1 95 ? -5.015 -4.249 -8.960 1.00 89.69 95 MET A N 1
ATOM 772 C CA . MET A 1 95 ? -5.646 -4.907 -10.106 1.00 89.69 95 MET A CA 1
ATOM 773 C C . MET A 1 95 ? -4.680 -4.952 -11.287 1.00 89.69 95 MET A C 1
ATOM 775 O O . MET A 1 95 ? -4.400 -6.033 -11.796 1.00 89.69 95 MET A O 1
ATOM 779 N N . TRP A 1 96 ? -4.081 -3.810 -11.636 1.00 90.06 96 TRP A N 1
ATOM 780 C CA . TRP A 1 96 ? -3.062 -3.738 -12.680 1.00 90.06 96 TRP A CA 1
ATOM 781 C C . TRP A 1 96 ? -1.869 -4.661 -12.391 1.00 90.06 96 TRP A C 1
ATOM 783 O O . TRP A 1 96 ? -1.447 -5.405 -13.271 1.00 90.06 96 TRP A O 1
ATOM 793 N N . ALA A 1 97 ? -1.351 -4.672 -11.159 1.00 86.31 97 ALA A N 1
ATOM 794 C CA . ALA A 1 97 ? -0.222 -5.526 -10.784 1.00 86.31 97 ALA A CA 1
ATOM 795 C C . ALA A 1 97 ? -0.562 -7.017 -10.958 1.00 86.31 97 ALA A C 1
ATOM 797 O O . ALA A 1 97 ? 0.251 -7.796 -11.455 1.00 86.31 97 ALA A O 1
ATOM 798 N N . THR A 1 98 ? -1.786 -7.400 -10.594 1.00 84.38 98 THR A N 1
ATOM 799 C CA . THR A 1 98 ? -2.293 -8.768 -10.752 1.00 84.38 98 THR A CA 1
ATOM 800 C C . THR A 1 98 ? -2.452 -9.134 -12.229 1.00 84.38 98 THR A C 1
ATOM 802 O O . THR A 1 98 ? -1.975 -10.182 -12.654 1.00 84.38 98 THR A O 1
ATOM 805 N N . GLU A 1 99 ? -3.063 -8.259 -13.032 1.00 85.38 99 GLU A N 1
ATOM 806 C CA . GLU A 1 99 ? -3.260 -8.458 -14.475 1.00 85.38 99 GLU A CA 1
ATOM 807 C C . GLU A 1 99 ? -1.934 -8.590 -15.233 1.00 85.38 99 GLU A C 1
ATOM 809 O O . GLU A 1 99 ? -1.804 -9.421 -16.129 1.00 85.38 99 GLU A O 1
ATOM 814 N N . GLN A 1 100 ? -0.927 -7.803 -14.850 1.00 82.25 100 GLN A N 1
ATOM 815 C CA . GLN A 1 100 ? 0.409 -7.845 -15.446 1.00 82.25 100 GLN A CA 1
ATOM 816 C C . GLN A 1 100 ? 1.275 -9.003 -14.921 1.00 82.25 100 GLN A C 1
ATOM 818 O O . GLN A 1 100 ? 2.418 -9.143 -15.352 1.00 82.25 100 GLN A O 1
ATOM 823 N N . SER A 1 101 ? 0.756 -9.837 -14.006 1.00 77.94 101 SER A N 1
ATOM 824 C CA . SER A 1 101 ? 1.487 -10.952 -13.379 1.00 77.94 101 SER A CA 1
ATOM 825 C C . SER A 1 101 ? 2.854 -10.530 -12.828 1.00 77.94 101 SER A C 1
ATOM 827 O O . SER A 1 101 ? 3.845 -11.256 -12.950 1.00 77.94 101 SER A O 1
ATOM 829 N N . VAL A 1 102 ? 2.934 -9.321 -12.262 1.00 75.94 102 VAL A N 1
ATOM 830 C CA . VAL A 1 102 ? 4.214 -8.801 -11.778 1.00 75.94 102 VAL A CA 1
ATOM 831 C C . VAL A 1 102 ? 4.681 -9.590 -10.547 1.00 75.94 102 VAL A C 1
ATOM 833 O O . VAL A 1 102 ? 3.850 -9.935 -9.705 1.00 75.94 102 VAL A O 1
ATOM 836 N N . PRO A 1 103 ? 5.991 -9.877 -10.407 1.00 71.69 103 PRO A N 1
ATOM 837 C CA . PRO A 1 103 ? 6.495 -10.678 -9.299 1.00 71.69 103 PRO A CA 1
ATOM 838 C C . PRO A 1 103 ? 6.171 -10.104 -7.916 1.00 71.69 103 PRO A C 1
ATOM 840 O O . PRO A 1 103 ? 6.452 -8.946 -7.615 1.00 71.69 103 PRO A O 1
ATOM 843 N N . ASP A 1 104 ? 5.675 -10.974 -7.042 1.00 64.00 104 ASP A N 1
ATOM 844 C CA . ASP A 1 104 ? 5.378 -10.663 -5.638 1.00 64.00 104 ASP A CA 1
ATOM 845 C C . ASP A 1 104 ? 6.649 -10.458 -4.813 1.00 64.00 104 ASP A C 1
ATOM 847 O O . ASP A 1 104 ? 6.684 -9.698 -3.846 1.00 64.00 104 ASP A O 1
ATOM 851 N N . GLN A 1 105 ? 7.710 -11.164 -5.202 1.00 66.81 105 GLN A N 1
ATOM 852 C CA . GLN A 1 105 ? 9.002 -11.126 -4.537 1.00 66.81 105 GLN A CA 1
ATOM 853 C C . GLN A 1 105 ? 9.847 -10.005 -5.126 1.00 66.81 105 GLN A C 1
ATOM 855 O O . GLN A 1 105 ? 10.686 -10.216 -6.003 1.00 66.81 105 GLN A O 1
ATOM 860 N N . LYS A 1 106 ? 9.612 -8.797 -4.622 1.00 71.38 106 LYS A N 1
ATOM 861 C CA . LYS A 1 106 ? 10.474 -7.647 -4.879 1.00 71.38 106 LYS A CA 1
ATOM 862 C C . LYS A 1 106 ? 11.547 -7.507 -3.797 1.00 71.38 106 LYS A C 1
ATOM 864 O O . LYS A 1 106 ? 11.306 -7.899 -2.655 1.00 71.38 106 LYS A O 1
ATOM 869 N N . PRO A 1 107 ? 12.732 -6.976 -4.143 1.00 65.06 107 PRO A N 1
ATOM 870 C CA . PRO A 1 107 ? 13.749 -6.650 -3.152 1.00 65.06 107 PRO A CA 1
ATOM 871 C C . PRO A 1 107 ? 13.282 -5.485 -2.275 1.00 65.06 107 PRO A C 1
ATOM 873 O O . PRO A 1 107 ? 13.061 -4.410 -2.825 1.00 65.06 107 PRO A O 1
ATOM 876 N N . PHE A 1 108 ? 13.215 -5.745 -0.957 1.00 57.75 108 PHE A N 1
ATOM 877 C CA . PHE A 1 108 ? 12.713 -4.886 0.140 1.00 57.75 108 PHE A CA 1
ATOM 878 C C . PHE A 1 108 ? 11.291 -4.420 -0.069 1.00 57.75 108 PHE A C 1
ATOM 880 O O . PHE A 1 108 ? 10.983 -4.064 -1.212 1.00 57.75 108 PHE A O 1
#